Protein AF-A0A2V3I1Z8-F1 (afdb_monomer)

Radius of gyration: 30.41 Å; Cα contacts (8 Å, |Δi|>4): 66; chains: 1; bounding box: 74×37×68 Å

pLDDT: mean 70.85, std 9.77, range [42.72, 89.44]

Solvent-accessible surface area (backbone atoms only — not comparable to full-atom values): 8253 Å² total; per-residue (Å²): 109,71,68,56,55,53,54,54,58,74,69,58,87,66,93,57,60,75,76,56,42,54,50,53,50,53,51,58,61,44,45,70,26,49,52,40,29,54,53,11,50,52,31,31,62,72,17,48,55,87,76,88,65,58,40,65,69,43,30,52,51,9,51,51,30,35,49,50,20,49,49,49,49,47,38,68,76,64,73,53,57,75,69,54,54,53,54,56,56,60,45,50,62,55,54,51,49,52,51,50,50,50,52,50,51,51,52,51,50,59,68,67,47,72,75,74,76,74,73,74,75,72,49,80,63,54,46,53,51,51,51,52,52,50,52,54,54,64,60,67,77,73,71,81,134

Sequence (145 aa):
MALLGLAVMLVHTQELPEPEAGLVQAMVDSMFWVVPGVFGATLVMLGAPLYWKSRPPALLAGWLLIAVAWYEVYAVAAGISPSDFLLSLAVLPGATLALLVFALCVRTAERMVPPEPVTEPLTERERRYVESVLSRHLRGDGGEP

Nearest PDB structures (foldseek):
  5wbx-assembly1_B  TM=6.725E-01  e=7.528E-01  Homo sapiens
  4j9y-assembly1_B  TM=6.952E-01  e=2.024E+00  Rattus norvegicus
  6czq-assembly1_B  TM=6.572E-01  e=1.903E+00  Rattus norvegicus
  4j9z-assembly1_B-2  TM=6.711E-01  e=2.291E+00  Rattus norvegicus

Secondary structure (DSSP, 8-state):
-HHHHHHHHHH--S---HHHHHHHHHHHHHHHHHHHHHHHHHHHHHHS-TTS---HHHHHHHHHHHHHHHHHHHHHHH---HHHHHHHHTHHHHHHHHHHHHHHHHHHHHHHSPP--------HHHHHHHHHHHHHHHTTSS---

Structure (mmCIF, N/CA/C/O backbone):
data_AF-A0A2V3I1Z8-F1
#
_entry.id   AF-A0A2V3I1Z8-F1
#
loop_
_atom_site.group_PDB
_atom_site.id
_atom_site.type_symbol
_atom_site.label_atom_id
_atom_site.label_alt_id
_atom_site.label_comp_id
_atom_site.label_asym_id
_atom_site.label_entity_id
_atom_site.label_seq_id
_atom_site.pdbx_PDB_ins_code
_atom_site.Cartn_x
_atom_site.Cartn_y
_atom_site.Cartn_z
_atom_site.occupancy
_atom_site.B_iso_or_equiv
_atom_site.auth_seq_id
_atom_site.auth_comp_id
_atom_site.auth_asym_id
_atom_site.auth_atom_id
_atom_site.pdbx_PDB_model_num
ATOM 1 N N . MET A 1 1 ? -7.397 -10.776 -26.083 1.00 42.72 1 MET A N 1
ATOM 2 C CA . MET A 1 1 ? -7.040 -9.951 -27.258 1.00 42.72 1 MET A CA 1
ATOM 3 C C . MET A 1 1 ? -5.905 -8.977 -26.952 1.00 42.72 1 MET A C 1
ATOM 5 O O . MET A 1 1 ? -4.889 -9.079 -27.620 1.00 42.72 1 MET A O 1
ATOM 9 N N . ALA A 1 2 ? -5.984 -8.145 -25.902 1.00 53.94 2 ALA A N 1
ATOM 10 C CA . ALA A 1 2 ? -4.886 -7.235 -25.520 1.00 53.94 2 ALA A CA 1
ATOM 11 C C . ALA A 1 2 ? -3.539 -7.939 -25.223 1.00 53.94 2 ALA A C 1
ATOM 13 O O . ALA A 1 2 ? -2.500 -7.509 -25.705 1.00 53.94 2 ALA A O 1
ATOM 14 N N . LEU A 1 3 ? -3.563 -9.076 -24.514 1.00 56.25 3 LEU A N 1
ATOM 15 C CA . LEU A 1 3 ? -2.353 -9.855 -24.189 1.00 56.25 3 LEU A CA 1
ATOM 16 C C . LEU A 1 3 ? -1.661 -10.477 -25.411 1.00 56.25 3 LEU A C 1
ATOM 18 O O . LEU A 1 3 ? -0.447 -10.641 -25.415 1.00 56.25 3 LEU A O 1
ATOM 22 N N . LEU A 1 4 ? -2.429 -10.817 -26.449 1.00 61.59 4 LEU A N 1
ATOM 23 C CA . LEU A 1 4 ? -1.886 -11.426 -27.663 1.00 61.59 4 LEU A CA 1
ATOM 24 C C . LEU A 1 4 ? -1.257 -10.356 -28.567 1.00 61.59 4 LEU A C 1
ATOM 26 O O . LEU A 1 4 ? -0.195 -10.592 -29.127 1.00 61.59 4 LEU A O 1
ATOM 30 N N . GLY A 1 5 ? -1.841 -9.152 -28.613 1.00 68.31 5 GLY A N 1
ATOM 31 C CA . GLY A 1 5 ? -1.197 -7.983 -29.223 1.00 68.31 5 GLY A CA 1
ATOM 32 C C . GLY A 1 5 ? 0.113 -7.599 -28.523 1.00 68.31 5 GLY A C 1
ATOM 33 O O . GLY A 1 5 ? 1.103 -7.316 -29.190 1.00 68.31 5 GLY A O 1
ATOM 34 N N . LEU A 1 6 ? 0.149 -7.693 -27.190 1.00 58.88 6 LEU A N 1
ATOM 35 C CA . LEU A 1 6 ? 1.348 -7.438 -26.383 1.00 58.88 6 LEU A CA 1
ATOM 36 C C . LEU A 1 6 ? 2.457 -8.474 -26.637 1.00 58.88 6 LEU A C 1
ATOM 38 O O . LEU A 1 6 ? 3.620 -8.111 -26.785 1.00 58.88 6 LEU A O 1
ATOM 42 N N . ALA A 1 7 ? 2.096 -9.754 -26.761 1.00 67.06 7 ALA A N 1
ATOM 43 C CA . ALA A 1 7 ? 3.045 -10.816 -27.092 1.00 67.06 7 ALA A CA 1
ATOM 44 C C . ALA A 1 7 ? 3.634 -10.672 -28.510 1.00 67.06 7 ALA A C 1
ATOM 46 O O . ALA A 1 7 ? 4.809 -10.958 -28.715 1.00 67.06 7 ALA A O 1
ATOM 47 N N . VAL A 1 8 ? 2.840 -10.208 -29.482 1.00 63.09 8 VAL A N 1
ATOM 48 C CA . VAL A 1 8 ? 3.296 -10.013 -30.870 1.00 63.09 8 VAL A CA 1
ATOM 49 C C . VAL A 1 8 ? 4.261 -8.828 -30.996 1.00 63.09 8 VAL A C 1
ATOM 51 O O . VAL A 1 8 ? 5.227 -8.930 -31.748 1.00 63.09 8 VAL A O 1
ATOM 54 N N . MET A 1 9 ? 4.063 -7.745 -30.233 1.00 62.75 9 MET A N 1
ATOM 55 C CA . MET A 1 9 ? 4.992 -6.603 -30.231 1.00 62.75 9 MET A CA 1
ATOM 56 C C . MET A 1 9 ? 6.349 -6.921 -29.587 1.00 62.75 9 MET A C 1
ATOM 58 O O . MET A 1 9 ? 7.372 -6.480 -30.094 1.00 62.75 9 MET A O 1
ATOM 62 N N . LEU A 1 10 ? 6.382 -7.738 -28.529 1.00 62.59 10 LEU A N 1
ATOM 63 C CA . LEU A 1 10 ? 7.623 -8.135 -27.841 1.00 62.59 10 LEU A CA 1
ATOM 64 C C . LEU A 1 10 ? 8.533 -9.064 -28.664 1.00 62.59 10 LEU A C 1
ATOM 66 O O . LEU A 1 10 ? 9.726 -9.154 -28.394 1.00 62.59 10 LEU A O 1
ATOM 70 N N . VAL A 1 11 ? 7.973 -9.776 -29.646 1.00 64.12 11 VAL A N 1
ATOM 71 C CA . VAL A 1 11 ? 8.704 -10.734 -30.497 1.00 64.12 11 VAL A CA 1
ATOM 72 C C . VAL A 1 11 ? 9.220 -10.075 -31.788 1.00 64.12 11 VAL A C 1
ATOM 74 O O . VAL A 1 11 ? 10.065 -10.646 -32.483 1.00 64.12 11 VAL A O 1
ATOM 77 N N . HIS A 1 12 ? 8.751 -8.869 -32.125 1.00 56.81 12 HIS A N 1
ATOM 78 C CA . HIS A 1 12 ? 9.121 -8.200 -33.371 1.00 56.81 12 HIS A CA 1
ATOM 79 C C . HIS A 1 12 ? 10.515 -7.553 -33.278 1.00 56.81 12 HIS A C 1
ATOM 81 O O . HIS A 1 12 ? 10.756 -6.666 -32.470 1.00 56.81 12 HIS A O 1
ATOM 87 N N . THR A 1 13 ? 11.441 -8.023 -34.119 1.00 54.50 13 THR A N 1
ATOM 88 C CA . THR A 1 13 ? 12.890 -7.714 -34.125 1.00 54.50 13 THR A CA 1
ATOM 89 C C . THR A 1 13 ? 13.313 -6.784 -35.275 1.00 54.50 13 THR A C 1
ATOM 91 O O . THR A 1 13 ? 14.483 -6.736 -35.644 1.00 54.50 13 THR A O 1
ATOM 94 N N . GLN A 1 14 ? 12.369 -6.060 -35.877 1.00 53.47 14 GLN A N 1
ATOM 95 C CA . GLN A 1 14 ? 12.645 -5.044 -36.901 1.00 53.47 14 GLN A CA 1
ATOM 96 C C . GLN A 1 14 ? 12.727 -3.668 -36.231 1.00 53.47 14 GLN A C 1
ATOM 98 O O . GLN A 1 14 ? 11.920 -3.395 -35.349 1.00 53.47 14 GLN A O 1
ATOM 103 N N . GLU A 1 15 ? 13.680 -2.819 -36.631 1.00 57.72 15 GLU A N 1
ATOM 104 C CA . GLU A 1 15 ? 13.806 -1.443 -36.127 1.00 57.72 15 GLU A CA 1
ATOM 105 C C . GLU A 1 15 ? 12.486 -0.685 -36.345 1.00 57.72 15 GLU A C 1
ATOM 107 O O . GLU A 1 15 ? 12.110 -0.372 -37.477 1.00 57.72 15 GLU A O 1
ATOM 112 N N . LEU A 1 16 ? 11.742 -0.466 -35.255 1.00 56.00 16 LEU A N 1
ATOM 113 C CA . LEU A 1 16 ? 10.445 0.201 -35.297 1.00 56.00 16 LEU A CA 1
ATOM 114 C C . LEU A 1 16 ? 10.632 1.711 -35.536 1.00 56.00 16 LEU A C 1
ATOM 116 O O . LEU A 1 16 ? 11.561 2.302 -34.981 1.00 56.00 16 LEU A O 1
ATOM 120 N N . PRO A 1 17 ? 9.738 2.363 -36.302 1.00 67.00 17 PRO A N 1
ATOM 121 C CA . PRO A 1 17 ? 9.731 3.814 -36.456 1.00 67.00 17 PRO A CA 1
ATOM 122 C C . PRO A 1 17 ? 9.700 4.528 -35.094 1.00 67.00 17 PRO A C 1
ATOM 124 O O . PRO A 1 17 ? 9.000 4.099 -34.178 1.00 67.00 17 PRO A O 1
ATOM 127 N N . GLU A 1 18 ? 10.409 5.656 -34.992 1.00 61.97 18 GLU A N 1
ATOM 128 C CA . GLU A 1 18 ? 10.622 6.483 -33.784 1.00 61.97 18 GLU A CA 1
ATOM 129 C C . GLU A 1 18 ? 9.442 6.581 -32.778 1.00 61.97 18 GLU A C 1
ATOM 131 O O . GLU A 1 18 ? 9.688 6.431 -31.579 1.00 61.97 18 GLU A O 1
ATOM 136 N N . PRO A 1 19 ? 8.162 6.781 -33.174 1.00 66.81 19 PRO A N 1
ATOM 137 C CA . PRO A 1 19 ? 7.068 6.839 -32.196 1.00 66.81 19 PRO A CA 1
ATOM 138 C C . PRO A 1 19 ? 6.678 5.472 -31.606 1.00 66.81 19 PRO A C 1
ATOM 140 O O . PRO A 1 19 ? 6.225 5.399 -30.464 1.00 66.81 19 PRO A O 1
ATOM 143 N N . GLU A 1 20 ? 6.842 4.384 -32.357 1.00 65.31 20 GLU A N 1
ATOM 144 C CA . GLU A 1 20 ? 6.483 3.028 -31.926 1.00 65.31 20 GLU A CA 1
ATOM 145 C C . GLU A 1 20 ? 7.567 2.425 -31.025 1.00 65.31 20 GLU A C 1
ATOM 147 O O . GLU A 1 20 ? 7.248 1.724 -30.065 1.00 65.31 20 GLU A O 1
ATOM 152 N N . ALA A 1 21 ? 8.836 2.772 -31.263 1.00 70.56 21 ALA A N 1
ATOM 153 C CA . ALA A 1 21 ? 9.951 2.392 -30.397 1.00 70.56 21 ALA A CA 1
ATOM 154 C C . ALA A 1 21 ? 9.779 2.935 -28.965 1.00 70.56 21 ALA A C 1
ATOM 156 O O . ALA A 1 21 ? 9.955 2.194 -27.997 1.00 70.56 21 ALA A O 1
ATOM 157 N N . GLY A 1 22 ? 9.340 4.192 -28.822 1.00 73.00 22 GLY A N 1
ATOM 158 C CA . GLY A 1 22 ? 9.044 4.790 -27.515 1.00 73.00 22 GLY A CA 1
ATOM 159 C C . GLY A 1 22 ? 7.893 4.096 -26.778 1.00 73.00 22 GLY A C 1
ATOM 160 O O . GLY A 1 22 ? 7.962 3.907 -25.564 1.00 73.00 22 GLY A O 1
ATOM 161 N N . LEU A 1 23 ? 6.860 3.653 -27.503 1.00 75.38 23 LEU A N 1
ATOM 162 C CA . LEU A 1 23 ? 5.760 2.874 -26.928 1.00 75.38 23 LEU A CA 1
ATOM 163 C C . LEU A 1 23 ? 6.235 1.496 -26.453 1.00 75.38 23 LEU A C 1
ATOM 165 O O . LEU A 1 23 ? 5.917 1.099 -2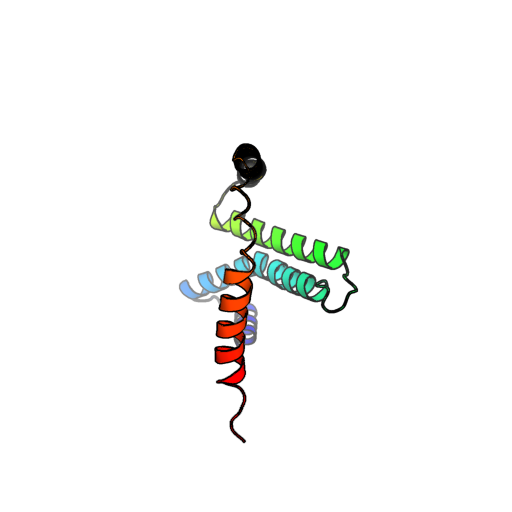5.334 1.00 75.38 23 LEU A O 1
ATOM 169 N N . VAL A 1 24 ? 7.007 0.780 -27.274 1.00 77.88 24 VAL A N 1
ATOM 170 C CA . VAL A 1 24 ? 7.559 -0.533 -26.906 1.00 77.88 24 VAL A CA 1
ATOM 171 C C . VAL A 1 24 ? 8.458 -0.406 -25.678 1.00 77.88 24 VAL A C 1
ATOM 173 O O . VAL A 1 24 ? 8.346 -1.207 -24.753 1.00 77.88 24 VAL A O 1
ATOM 176 N N . GLN A 1 25 ? 9.285 0.635 -25.613 1.00 76.31 25 GLN A N 1
ATOM 177 C CA . GLN A 1 25 ? 10.163 0.871 -24.474 1.00 76.31 25 GLN A CA 1
ATOM 178 C C . GLN A 1 25 ? 9.384 1.233 -23.202 1.00 76.31 25 GLN A C 1
ATOM 180 O O . GLN A 1 25 ? 9.629 0.639 -22.157 1.00 76.31 25 GLN A O 1
ATOM 185 N N . ALA A 1 26 ? 8.363 2.089 -23.298 1.00 74.50 26 ALA A N 1
ATOM 186 C CA . ALA A 1 26 ? 7.465 2.375 -22.178 1.00 74.50 26 ALA A CA 1
ATOM 187 C C . ALA A 1 26 ? 6.703 1.125 -21.700 1.00 74.50 26 ALA A C 1
ATOM 189 O O . ALA A 1 26 ? 6.466 0.956 -20.504 1.00 74.50 26 ALA A O 1
ATOM 190 N N . MET A 1 27 ? 6.333 0.221 -22.613 1.00 76.50 27 MET A N 1
ATOM 191 C CA . MET A 1 27 ? 5.707 -1.055 -22.259 1.00 76.50 27 MET A CA 1
ATOM 192 C C . MET A 1 27 ? 6.681 -1.977 -21.520 1.00 76.50 27 MET A C 1
ATOM 194 O O . MET A 1 27 ? 6.296 -2.561 -20.504 1.00 76.50 27 MET A O 1
ATOM 198 N N . VAL A 1 28 ? 7.930 -2.079 -21.981 1.00 78.94 28 VAL A N 1
ATOM 199 C CA . VAL A 1 28 ? 8.981 -2.869 -21.319 1.00 78.94 28 VAL A CA 1
ATOM 200 C C . VAL A 1 28 ? 9.295 -2.302 -19.934 1.00 78.94 28 VAL A C 1
ATOM 202 O O . VAL A 1 28 ? 9.299 -3.060 -18.964 1.00 78.94 28 VAL A O 1
ATOM 205 N N . ASP A 1 29 ? 9.440 -0.984 -19.806 1.00 76.00 29 ASP A N 1
ATOM 206 C CA . ASP A 1 29 ? 9.642 -0.321 -18.512 1.00 76.00 29 ASP A CA 1
ATOM 207 C C . ASP A 1 29 ? 8.438 -0.534 -17.583 1.00 76.00 29 ASP A C 1
ATOM 209 O O . ASP A 1 29 ? 8.589 -0.758 -16.380 1.00 76.00 29 ASP A O 1
ATOM 213 N N . SER A 1 30 ? 7.219 -0.558 -18.136 1.00 74.44 30 SER A N 1
ATOM 214 C CA . SER A 1 30 ? 6.017 -0.804 -17.340 1.00 74.44 30 SER A CA 1
ATOM 215 C C . SER A 1 30 ? 5.893 -2.243 -16.829 1.00 74.44 30 SER A C 1
ATOM 217 O O . SER A 1 30 ? 5.321 -2.471 -15.762 1.00 74.44 30 SER A O 1
ATOM 219 N N . MET A 1 31 ? 6.462 -3.230 -17.535 1.00 75.12 31 MET A N 1
ATOM 220 C CA . MET A 1 31 ? 6.430 -4.630 -17.091 1.00 75.12 31 MET A CA 1
ATOM 221 C C . MET A 1 31 ? 7.096 -4.812 -15.729 1.00 75.12 31 MET A C 1
ATOM 223 O O . MET A 1 31 ? 6.663 -5.673 -14.960 1.00 75.12 31 MET A O 1
ATOM 227 N N . PHE A 1 32 ? 8.093 -3.987 -15.408 1.00 75.81 32 PHE A N 1
ATOM 228 C CA . PHE A 1 32 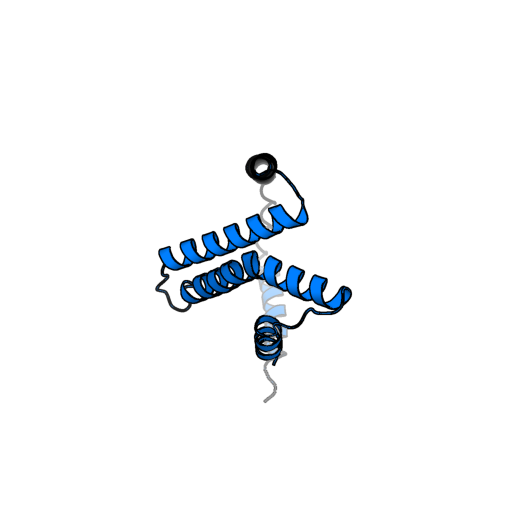? 8.843 -4.085 -14.162 1.00 75.81 32 PHE A CA 1
ATOM 229 C C . PHE A 1 32 ? 7.970 -3.871 -12.916 1.00 75.81 32 PHE A C 1
ATOM 231 O O . PHE A 1 32 ? 8.158 -4.563 -11.920 1.00 75.81 32 PHE A O 1
ATOM 238 N N . TRP A 1 33 ? 6.944 -3.015 -12.992 1.00 71.38 33 TRP A N 1
ATOM 239 C CA . TRP A 1 33 ? 5.997 -2.797 -11.890 1.00 71.38 33 TRP A CA 1
ATOM 240 C C . TRP A 1 33 ? 4.663 -3.539 -12.072 1.00 71.38 33 TRP A C 1
ATOM 242 O O . TRP A 1 33 ? 4.056 -3.980 -11.092 1.00 71.38 33 TRP A O 1
ATOM 252 N N . VAL A 1 34 ? 4.208 -3.749 -13.314 1.00 77.31 34 VAL A N 1
ATOM 253 C CA . VAL A 1 34 ? 2.941 -4.447 -13.601 1.00 77.31 34 VAL A CA 1
ATOM 254 C C . VAL A 1 34 ? 3.012 -5.922 -13.202 1.00 77.31 34 VAL A C 1
ATOM 256 O O . VAL A 1 34 ? 2.071 -6.439 -12.599 1.00 77.31 34 VAL A O 1
ATOM 259 N N . VAL A 1 35 ? 4.120 -6.609 -13.499 1.00 78.00 35 VAL A N 1
ATOM 260 C CA . VAL A 1 35 ? 4.296 -8.040 -13.188 1.00 78.00 35 VAL A CA 1
ATOM 261 C C . VAL A 1 35 ? 4.206 -8.322 -11.680 1.00 78.00 35 VAL A C 1
ATOM 263 O O . VAL A 1 35 ? 3.356 -9.133 -11.291 1.00 78.00 35 VAL A O 1
ATOM 266 N N . PRO A 1 36 ? 5.000 -7.671 -10.804 1.00 77.38 36 PRO A N 1
ATOM 267 C CA . PRO A 1 36 ? 4.883 -7.882 -9.363 1.00 77.38 36 PRO A CA 1
ATOM 268 C C . PRO A 1 36 ? 3.535 -7.410 -8.805 1.00 77.38 36 PRO A C 1
ATOM 270 O O . PRO A 1 36 ? 3.001 -8.064 -7.910 1.00 77.38 36 PRO A O 1
ATOM 273 N N . GLY A 1 37 ? 2.936 -6.347 -9.355 1.00 76.44 37 GLY A N 1
ATOM 274 C CA . GLY A 1 37 ? 1.623 -5.853 -8.930 1.00 76.44 37 GLY A CA 1
ATOM 275 C C . GLY A 1 37 ? 0.490 -6.847 -9.199 1.00 76.44 37 GLY A C 1
ATOM 276 O O . GLY A 1 37 ? -0.292 -7.156 -8.298 1.00 76.44 37 GLY A O 1
ATOM 277 N N . VAL A 1 38 ? 0.428 -7.407 -10.413 1.00 80.12 38 VAL A N 1
ATOM 278 C CA . VAL A 1 38 ? -0.564 -8.433 -10.778 1.00 80.12 38 VAL A CA 1
ATOM 279 C C . VAL A 1 38 ? -0.344 -9.699 -9.959 1.00 80.12 38 VAL A C 1
ATOM 281 O O . VAL A 1 38 ? -1.300 -10.221 -9.387 1.00 80.12 38 VAL A O 1
ATOM 284 N N . PHE A 1 39 ? 0.905 -10.160 -9.844 1.00 80.50 39 PHE A N 1
ATOM 285 C CA . PHE A 1 39 ? 1.233 -11.355 -9.069 1.00 80.50 39 PHE A CA 1
ATOM 286 C C . PHE A 1 39 ? 0.863 -11.186 -7.589 1.00 80.50 39 PHE A C 1
ATOM 288 O O . PHE A 1 39 ? 0.202 -12.056 -7.013 1.00 80.50 39 PHE A O 1
ATOM 295 N N . GLY A 1 40 ? 1.199 -10.034 -7.001 1.00 77.12 40 GLY A N 1
ATOM 296 C CA . GLY A 1 40 ? 0.823 -9.652 -5.644 1.00 77.12 40 GLY A CA 1
ATOM 297 C C . GLY A 1 40 ? -0.690 -9.619 -5.440 1.00 77.12 40 GLY A C 1
ATOM 298 O O . GLY A 1 40 ? -1.183 -10.216 -4.484 1.00 77.12 40 GLY A O 1
ATOM 299 N N . ALA A 1 41 ? -1.445 -9.029 -6.371 1.00 76.62 41 ALA A N 1
ATOM 300 C CA . ALA A 1 41 ? -2.908 -8.999 -6.323 1.00 76.62 41 ALA A CA 1
ATOM 301 C C . ALA A 1 41 ? -3.527 -10.405 -6.375 1.00 76.62 41 ALA A C 1
ATOM 303 O O . ALA A 1 41 ? -4.400 -10.720 -5.561 1.00 76.62 41 ALA A O 1
ATOM 304 N N . THR A 1 42 ? -3.043 -11.291 -7.255 1.00 77.88 42 THR A N 1
ATOM 305 C CA . THR A 1 42 ? -3.473 -12.700 -7.261 1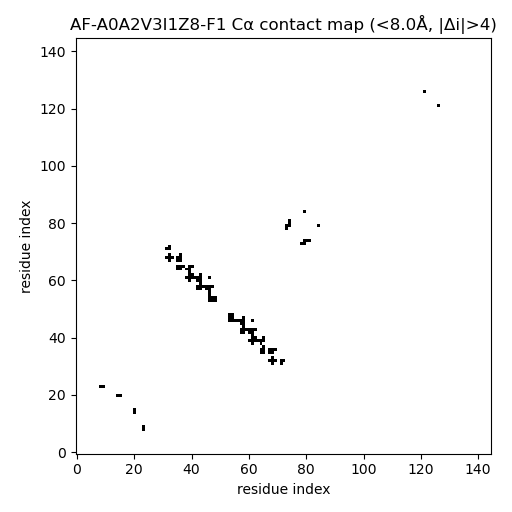.00 77.88 42 THR A CA 1
ATOM 306 C C . THR A 1 42 ? -3.147 -13.404 -5.952 1.00 77.88 42 THR A C 1
ATOM 308 O O . THR A 1 42 ? -3.983 -14.150 -5.453 1.00 77.88 42 THR A O 1
ATOM 311 N N . LEU A 1 43 ? -1.977 -13.152 -5.359 1.00 74.75 43 LEU A N 1
ATOM 312 C CA . LEU A 1 43 ? -1.576 -13.730 -4.073 1.00 74.75 43 LEU A CA 1
ATOM 313 C C . LEU A 1 43 ? -2.466 -13.248 -2.922 1.00 74.75 43 LEU A C 1
ATOM 315 O O . LEU A 1 43 ? -2.863 -14.056 -2.082 1.00 74.75 43 LEU A O 1
ATOM 319 N N . VAL A 1 44 ? -2.835 -11.963 -2.913 1.00 77.62 44 VAL A N 1
ATOM 320 C CA . VAL A 1 44 ? -3.799 -11.407 -1.954 1.00 77.62 44 VAL A CA 1
ATOM 321 C C . VAL A 1 44 ? -5.169 -12.054 -2.137 1.00 77.62 44 VAL A C 1
ATOM 323 O O . VAL A 1 44 ? -5.749 -12.490 -1.148 1.00 77.62 44 VAL A O 1
ATOM 326 N N . MET A 1 45 ? -5.671 -12.193 -3.369 1.00 74.56 45 MET A N 1
ATOM 327 C CA . MET A 1 45 ? -6.953 -12.867 -3.622 1.00 74.56 45 MET A CA 1
ATOM 328 C C . MET A 1 45 ? -6.923 -14.353 -3.243 1.00 74.56 45 MET A C 1
ATOM 330 O O . MET A 1 45 ? -7.900 -14.861 -2.702 1.00 74.56 45 MET A O 1
ATOM 334 N N . LEU A 1 46 ? -5.806 -15.049 -3.476 1.00 69.75 46 LEU A N 1
ATOM 335 C CA . LEU A 1 46 ? -5.637 -16.460 -3.115 1.00 69.75 46 LEU A CA 1
ATOM 336 C C . LEU A 1 46 ? -5.482 -16.660 -1.598 1.00 69.75 46 LEU A C 1
ATOM 338 O O . LEU A 1 46 ? -5.847 -17.705 -1.059 1.00 69.75 46 LEU A O 1
ATOM 342 N N . GLY A 1 47 ? -4.896 -15.675 -0.914 1.00 62.19 47 GLY A N 1
ATOM 343 C CA . GLY A 1 47 ? -4.729 -15.644 0.537 1.00 62.19 47 GLY A CA 1
ATOM 344 C C . GLY A 1 47 ? -5.952 -15.113 1.288 1.00 62.19 47 GLY A C 1
ATOM 345 O O . GLY A 1 47 ? -6.052 -15.339 2.497 1.00 62.19 47 GLY A O 1
ATOM 346 N N . ALA A 1 48 ? -6.869 -14.428 0.596 1.00 65.69 48 ALA A N 1
ATOM 347 C CA . ALA A 1 48 ? -8.06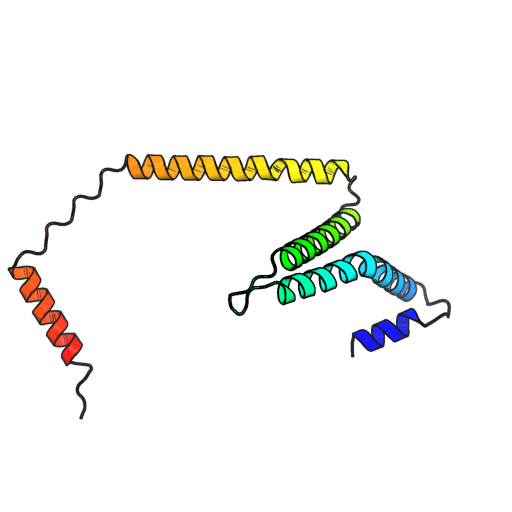2 -13.833 1.180 1.00 65.69 48 ALA A CA 1
ATOM 348 C C . ALA A 1 48 ? -8.982 -14.926 1.758 1.00 65.69 48 ALA A C 1
ATOM 350 O O . ALA A 1 48 ? -9.274 -15.923 1.089 1.00 65.69 48 ALA A O 1
ATOM 351 N N . PRO A 1 49 ? -9.449 -14.777 3.009 1.00 61.56 49 PRO A N 1
ATOM 352 C CA . PRO A 1 49 ? -10.214 -15.808 3.691 1.00 61.56 49 PRO A CA 1
ATOM 353 C C . PRO A 1 49 ? -11.657 -15.822 3.187 1.00 61.56 49 PRO A C 1
ATOM 355 O O . PRO A 1 49 ? -12.544 -15.284 3.838 1.00 61.56 49 PRO A O 1
ATOM 358 N N . LEU A 1 50 ? -11.918 -16.458 2.043 1.00 57.59 50 LEU A N 1
ATOM 359 C CA . LEU A 1 50 ? -13.296 -16.601 1.557 1.00 57.59 50 LEU A CA 1
ATOM 360 C C . LEU A 1 50 ? -14.130 -17.540 2.453 1.00 57.59 50 LEU A C 1
ATOM 362 O O . LEU A 1 50 ? -15.338 -17.373 2.549 1.00 57.59 50 LEU A O 1
ATOM 366 N N . TYR A 1 51 ? -13.487 -18.486 3.155 1.00 51.00 51 TYR A N 1
ATOM 367 C CA . TYR A 1 51 ? -14.153 -19.456 4.037 1.00 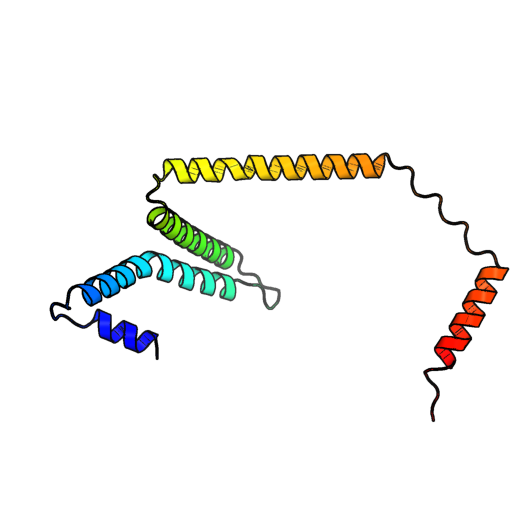51.00 51 TYR A CA 1
ATOM 368 C C . TYR A 1 51 ? -13.267 -19.875 5.224 1.00 51.00 51 TYR A C 1
ATOM 370 O O . TYR A 1 51 ? -12.790 -21.005 5.305 1.00 51.00 51 TYR A O 1
ATOM 378 N N . TRP A 1 52 ? -13.022 -18.950 6.158 1.00 51.12 52 TRP A N 1
ATOM 379 C CA . TRP A 1 52 ? -12.507 -19.224 7.517 1.00 51.12 52 TRP A CA 1
ATOM 380 C C . TRP A 1 52 ? -11.084 -19.808 7.663 1.00 51.12 52 TRP A C 1
ATOM 382 O O . TRP A 1 52 ? -10.569 -19.903 8.776 1.00 51.12 52 TRP A O 1
ATOM 392 N N . LYS A 1 53 ? -10.392 -20.142 6.567 1.00 58.09 53 LYS A N 1
ATOM 393 C CA . LYS A 1 53 ? -8.984 -20.568 6.577 1.00 58.09 53 LYS A CA 1
ATOM 394 C C . LYS A 1 53 ? -8.121 -19.562 5.826 1.00 58.09 53 LYS A C 1
ATOM 396 O O . LYS A 1 53 ? -7.741 -19.780 4.680 1.00 58.09 53 LYS A O 1
ATOM 401 N N . SER A 1 54 ? -7.836 -18.439 6.484 1.00 59.56 54 SER A N 1
ATOM 402 C CA . SER A 1 54 ? -6.842 -17.484 5.989 1.00 59.56 54 SER A CA 1
ATOM 403 C C . SER A 1 54 ? -5.482 -18.172 5.897 1.00 59.56 54 SER A C 1
ATOM 405 O O . SER A 1 54 ? -5.088 -18.896 6.816 1.00 59.56 54 SER A O 1
ATOM 407 N N . ARG A 1 55 ? -4.752 -17.946 4.802 1.00 64.56 55 A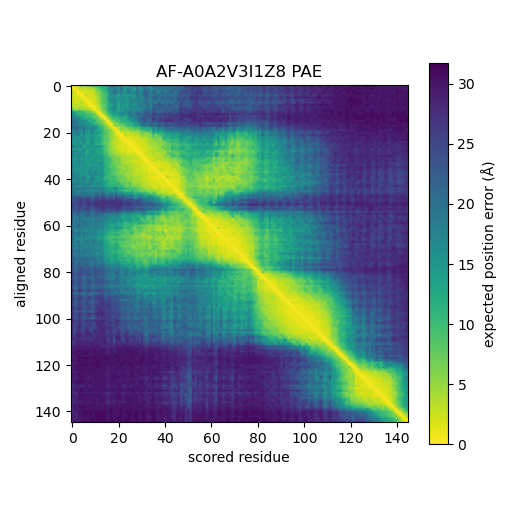RG A N 1
ATOM 408 C CA . ARG A 1 55 ? -3.320 -18.250 4.719 1.00 64.56 55 ARG A CA 1
ATOM 409 C C . ARG A 1 55 ? -2.557 -16.941 4.950 1.00 64.56 55 ARG A C 1
ATOM 411 O O . ARG A 1 55 ? -2.133 -16.323 3.972 1.00 64.56 55 ARG A O 1
ATOM 418 N N . PRO A 1 56 ? -2.348 -16.519 6.216 1.00 69.38 56 PRO A N 1
ATOM 419 C CA . PRO A 1 56 ? -1.686 -15.255 6.533 1.00 69.38 56 PRO A CA 1
ATOM 420 C C . PRO A 1 56 ? -0.330 -15.040 5.835 1.00 69.38 56 PRO A C 1
ATOM 422 O O . PRO A 1 56 ? -0.089 -13.907 5.421 1.00 69.38 56 PRO A O 1
ATOM 425 N N . PRO A 1 57 ? 0.536 -16.057 5.604 1.00 72.69 57 PRO A N 1
ATOM 426 C CA . PRO A 1 57 ? 1.791 -15.814 4.888 1.00 72.69 57 PRO A CA 1
ATOM 427 C C . PRO A 1 57 ? 1.588 -15.458 3.409 1.00 72.69 57 PRO A C 1
ATOM 429 O O . PRO A 1 57 ? 2.327 -14.636 2.881 1.00 72.69 57 PRO A O 1
ATOM 432 N N . ALA A 1 58 ? 0.577 -16.027 2.743 1.00 68.12 58 ALA A N 1
ATOM 433 C CA . ALA A 1 58 ? 0.267 -15.706 1.349 1.00 68.12 58 ALA A CA 1
ATOM 434 C C . ALA A 1 58 ? -0.291 -14.280 1.221 1.00 68.12 58 ALA A C 1
ATOM 436 O O . ALA A 1 58 ? 0.071 -13.543 0.309 1.00 68.12 58 ALA A O 1
ATOM 437 N N . LEU A 1 59 ? -1.111 -13.863 2.188 1.00 72.75 59 LEU A N 1
ATOM 438 C CA . LEU A 1 59 ? -1.640 -12.505 2.242 1.00 72.75 59 LEU A CA 1
ATOM 439 C C . LEU A 1 59 ? -0.518 -11.472 2.444 1.00 72.75 59 LEU A C 1
ATOM 441 O O . LEU A 1 59 ? -0.453 -10.488 1.713 1.00 72.75 59 LEU A O 1
ATOM 445 N N . LEU A 1 60 ? 0.391 -11.719 3.396 1.00 78.31 60 LEU A N 1
ATOM 446 C CA . LEU A 1 60 ? 1.548 -10.853 3.653 1.00 78.31 60 LEU A CA 1
ATOM 447 C C . LEU A 1 60 ? 2.481 -10.770 2.441 1.00 78.31 60 LEU A C 1
ATOM 449 O O . LEU A 1 60 ? 2.898 -9.676 2.071 1.00 78.31 60 LEU A O 1
ATOM 453 N N . ALA A 1 61 ? 2.770 -11.902 1.794 1.00 79.50 61 ALA A N 1
ATOM 454 C CA . ALA A 1 61 ? 3.588 -11.930 0.585 1.00 79.50 61 ALA A CA 1
ATOM 455 C C . ALA A 1 61 ? 2.940 -11.142 -0.566 1.00 79.50 61 ALA A C 1
ATOM 457 O O . ALA A 1 61 ? 3.625 -10.379 -1.243 1.00 79.50 61 ALA A O 1
ATOM 458 N N . GLY A 1 62 ? 1.622 -11.272 -0.754 1.00 77.69 62 GLY A N 1
ATOM 459 C CA . GLY A 1 62 ? 0.880 -10.512 -1.759 1.00 77.69 62 GLY A CA 1
ATOM 460 C C . GLY A 1 62 ? 0.928 -9.003 -1.519 1.00 77.69 62 GLY A C 1
ATOM 461 O O . GLY A 1 62 ? 1.217 -8.243 -2.439 1.00 77.69 62 GLY A O 1
ATOM 462 N N . TRP A 1 63 ? 0.732 -8.567 -0.273 1.00 79.62 63 TRP A N 1
ATOM 463 C CA . TRP A 1 63 ? 0.845 -7.154 0.096 1.00 79.62 63 TRP A CA 1
ATOM 464 C C . TRP A 1 63 ? 2.266 -6.603 -0.060 1.00 79.62 63 TRP A C 1
ATOM 466 O O . TRP A 1 63 ? 2.420 -5.480 -0.534 1.00 79.62 63 TRP A O 1
ATOM 476 N N . LEU A 1 64 ? 3.300 -7.382 0.274 1.00 82.19 64 LEU A N 1
ATOM 477 C CA . LEU A 1 64 ? 4.695 -6.990 0.045 1.00 82.19 64 LEU A CA 1
ATOM 478 C C . LEU A 1 64 ? 4.995 -6.801 -1.447 1.00 82.19 64 LEU A C 1
ATOM 480 O O . LEU A 1 64 ? 5.600 -5.803 -1.820 1.00 82.19 64 LEU A O 1
ATOM 484 N N . LEU A 1 65 ? 4.527 -7.710 -2.305 1.00 78.38 65 LEU A N 1
ATOM 485 C CA . LEU A 1 65 ? 4.670 -7.597 -3.761 1.00 78.38 65 LEU A CA 1
ATOM 486 C C . LEU A 1 65 ? 3.968 -6.355 -4.327 1.00 78.38 65 LEU A C 1
ATOM 488 O O . LEU A 1 65 ? 4.537 -5.660 -5.165 1.00 78.38 65 LEU A O 1
ATOM 492 N N . ILE A 1 66 ? 2.766 -6.043 -3.834 1.00 79.06 66 ILE A N 1
ATOM 493 C CA . ILE A 1 66 ? 2.043 -4.819 -4.209 1.00 79.06 66 ILE A CA 1
ATOM 494 C C . ILE A 1 66 ? 2.811 -3.574 -3.746 1.00 79.06 66 ILE A C 1
ATOM 496 O O . ILE A 1 66 ? 2.917 -2.612 -4.502 1.00 79.06 66 ILE A O 1
ATOM 500 N N . ALA A 1 67 ? 3.377 -3.590 -2.535 1.00 79.69 67 ALA A N 1
ATOM 501 C CA . ALA A 1 67 ? 4.169 -2.479 -2.013 1.00 79.69 67 ALA A CA 1
ATOM 502 C C . ALA A 1 67 ? 5.449 -2.243 -2.832 1.00 79.69 67 ALA A C 1
ATOM 504 O O . ALA A 1 67 ? 5.779 -1.095 -3.120 1.00 79.69 67 ALA A O 1
ATOM 505 N N . VAL A 1 68 ? 6.132 -3.312 -3.255 1.00 79.19 68 VAL A N 1
ATOM 506 C CA . VAL A 1 68 ? 7.293 -3.226 -4.156 1.00 79.19 68 VAL A CA 1
ATOM 507 C C . VAL A 1 68 ? 6.879 -2.639 -5.505 1.00 79.19 68 VAL A C 1
ATOM 509 O O . VAL A 1 68 ? 7.495 -1.682 -5.953 1.00 79.19 68 VAL A O 1
ATOM 512 N N . ALA A 1 69 ? 5.788 -3.116 -6.111 1.00 79.25 69 ALA A N 1
ATOM 513 C CA . ALA A 1 69 ? 5.279 -2.558 -7.367 1.00 79.25 69 ALA A CA 1
ATOM 514 C C . ALA A 1 69 ? 4.937 -1.060 -7.256 1.00 79.25 69 ALA A C 1
ATOM 516 O O . ALA A 1 69 ? 5.198 -0.284 -8.169 1.00 79.25 69 ALA A O 1
ATOM 517 N N . TRP A 1 70 ? 4.379 -0.634 -6.124 1.00 77.56 70 TRP A N 1
ATOM 518 C CA . TRP A 1 70 ? 4.105 0.777 -5.858 1.00 77.56 70 TRP A CA 1
ATOM 519 C C . TRP A 1 70 ? 5.370 1.610 -5.658 1.00 77.56 70 TRP A C 1
ATOM 521 O O . TRP A 1 70 ? 5.425 2.749 -6.119 1.00 77.56 70 TRP A O 1
ATOM 531 N N . TYR A 1 71 ? 6.382 1.055 -4.992 1.00 74.19 71 TYR A N 1
ATOM 532 C CA . TYR A 1 71 ? 7.678 1.707 -4.830 1.00 74.19 71 TYR A CA 1
ATOM 533 C C . TYR A 1 71 ? 8.351 1.957 -6.185 1.00 74.19 71 TYR A C 1
ATOM 535 O O . TYR A 1 71 ? 8.807 3.068 -6.439 1.00 74.19 71 TYR A O 1
ATOM 543 N N . GLU A 1 72 ? 8.328 0.963 -7.072 1.00 71.31 72 GLU A N 1
ATOM 544 C CA . GLU A 1 72 ? 8.825 1.053 -8.452 1.00 71.31 72 GLU A CA 1
ATOM 545 C C . GLU A 1 72 ? 8.125 2.175 -9.236 1.00 71.31 72 GLU A C 1
ATOM 547 O O . GLU A 1 72 ? 8.774 3.044 -9.818 1.00 71.31 72 GLU A O 1
ATOM 552 N N . VAL A 1 73 ? 6.787 2.226 -9.185 1.00 72.19 73 VAL A N 1
ATOM 553 C CA . VAL A 1 73 ? 5.996 3.287 -9.834 1.00 72.19 73 VAL A CA 1
ATOM 554 C C . VAL A 1 73 ? 6.348 4.662 -9.276 1.00 72.19 73 VAL A C 1
ATOM 556 O O . VAL A 1 73 ? 6.483 5.615 -10.040 1.00 72.19 73 VAL A O 1
ATOM 559 N N . TYR A 1 74 ? 6.512 4.779 -7.958 1.00 68.38 74 TYR A N 1
ATOM 560 C CA . TYR A 1 74 ? 6.880 6.042 -7.326 1.00 68.38 74 TYR A CA 1
ATOM 561 C C . TYR A 1 74 ? 8.294 6.489 -7.722 1.00 68.38 74 TYR A C 1
ATOM 563 O O . TYR A 1 74 ? 8.500 7.664 -8.027 1.00 68.38 74 TYR A O 1
ATOM 571 N N . ALA A 1 75 ? 9.253 5.561 -7.769 1.00 68.88 75 ALA A N 1
ATOM 572 C CA . ALA A 1 75 ? 10.628 5.833 -8.175 1.00 68.88 75 ALA A CA 1
ATOM 573 C C . ALA A 1 75 ? 10.699 6.350 -9.622 1.00 68.88 75 ALA A C 1
ATOM 575 O O . ALA A 1 75 ? 11.369 7.349 -9.885 1.00 68.88 75 ALA A O 1
ATOM 576 N N . VAL A 1 76 ? 9.947 5.732 -10.539 1.00 68.19 76 VAL A N 1
ATOM 577 C CA . VAL A 1 76 ? 9.885 6.139 -11.953 1.00 68.19 76 VAL A CA 1
ATOM 578 C C . VAL A 1 76 ? 9.119 7.452 -12.136 1.00 68.19 76 VAL A C 1
ATOM 580 O O . VAL A 1 76 ? 9.587 8.338 -12.846 1.00 68.19 76 VAL A O 1
ATOM 583 N N . ALA A 1 77 ? 7.957 7.611 -11.495 1.00 65.50 77 ALA A N 1
ATOM 584 C CA . ALA A 1 77 ? 7.092 8.778 -11.693 1.00 65.50 77 ALA A CA 1
ATOM 585 C C . ALA A 1 77 ? 7.663 10.061 -11.084 1.00 65.50 77 ALA A C 1
ATOM 587 O O . ALA A 1 77 ? 7.424 11.152 -11.600 1.00 65.50 77 ALA A O 1
ATOM 588 N N . ALA A 1 78 ? 8.387 9.940 -9.974 1.00 62.88 78 ALA A N 1
ATOM 589 C CA . ALA A 1 78 ? 8.889 11.094 -9.256 1.00 62.88 78 ALA A CA 1
ATOM 590 C C . ALA A 1 78 ? 10.362 11.403 -9.590 1.00 62.88 78 ALA A C 1
ATOM 592 O O . ALA A 1 78 ? 10.806 12.529 -9.378 1.00 62.88 78 ALA A O 1
ATOM 593 N N . GLY A 1 79 ? 11.130 10.439 -10.122 1.00 62.72 79 GLY A N 1
ATOM 594 C CA . GLY A 1 79 ? 12.582 10.591 -10.307 1.00 62.72 79 GLY A CA 1
ATOM 595 C C . GLY A 1 79 ? 13.315 10.831 -8.979 1.00 62.72 79 GLY A C 1
ATOM 596 O O . GLY A 1 79 ? 14.384 11.435 -8.943 1.00 62.72 79 GLY A O 1
ATOM 597 N N . ILE A 1 80 ? 12.685 10.417 -7.879 1.00 58.28 80 ILE A N 1
ATOM 598 C CA . ILE A 1 80 ? 13.045 10.761 -6.509 1.00 58.28 80 ILE A CA 1
ATOM 599 C C . ILE A 1 80 ? 13.981 9.687 -5.932 1.00 58.28 80 ILE A C 1
ATOM 601 O O . ILE A 1 80 ? 13.768 8.488 -6.115 1.00 58.28 80 ILE A O 1
ATOM 605 N N . SER A 1 81 ? 15.007 10.120 -5.194 1.00 65.75 81 SER A N 1
ATOM 606 C CA . SER A 1 81 ? 15.964 9.242 -4.512 1.00 65.75 81 SER A CA 1
ATOM 607 C C . SER A 1 81 ? 15.269 8.327 -3.481 1.00 65.75 81 SER A C 1
ATOM 609 O O . SER A 1 81 ? 14.336 8.765 -2.801 1.00 65.75 81 SER A O 1
ATOM 611 N N . PRO A 1 82 ? 15.746 7.084 -3.255 1.00 64.75 82 PRO A N 1
ATOM 612 C CA . PRO A 1 82 ? 15.230 6.193 -2.207 1.00 64.75 82 PRO A CA 1
ATOM 613 C C . PRO A 1 82 ? 15.149 6.845 -0.816 1.00 64.75 82 PRO A C 1
ATOM 615 O O . PRO A 1 82 ? 14.270 6.510 -0.020 1.00 64.75 82 PRO A O 1
ATOM 618 N N . SER A 1 83 ? 16.049 7.794 -0.530 1.00 67.31 83 SER A N 1
ATOM 619 C CA . SER A 1 83 ? 16.071 8.575 0.714 1.00 67.31 83 SER A CA 1
ATOM 620 C C . SER A 1 83 ? 14.800 9.390 0.930 1.00 67.31 83 SER A C 1
ATOM 622 O O . SER A 1 83 ? 14.297 9.481 2.046 1.00 67.31 83 SER A O 1
ATOM 624 N N . ASP A 1 84 ? 14.261 9.958 -0.136 1.00 68.25 84 ASP A N 1
ATOM 625 C CA . ASP A 1 84 ? 13.152 10.903 -0.085 1.00 68.25 84 ASP A CA 1
ATOM 626 C C . ASP A 1 84 ? 11.812 10.158 -0.009 1.00 68.25 84 ASP A C 1
ATOM 628 O O . ASP A 1 84 ? 10.852 10.645 0.593 1.00 68.25 84 ASP A O 1
ATOM 632 N N . PHE A 1 85 ? 11.753 8.930 -0.541 1.00 67.81 85 PHE A N 1
ATOM 633 C CA . PHE A 1 85 ? 10.646 8.007 -0.284 1.00 67.81 85 PHE A CA 1
ATOM 634 C C . PHE A 1 85 ? 10.569 7.637 1.202 1.00 67.81 85 PHE A C 1
ATOM 636 O O . PHE A 1 85 ? 9.498 7.716 1.802 1.00 67.81 85 PHE A O 1
ATOM 643 N N . LEU A 1 86 ? 11.704 7.299 1.827 1.00 70.12 86 LEU A N 1
ATOM 644 C CA . LEU A 1 86 ? 11.761 7.032 3.270 1.00 70.12 86 LEU A CA 1
ATOM 645 C C . LEU A 1 86 ? 11.365 8.267 4.088 1.00 70.12 86 LEU A C 1
ATOM 647 O O . LEU A 1 86 ? 10.660 8.148 5.090 1.00 70.12 86 LEU A O 1
ATOM 651 N N . LEU A 1 87 ? 11.768 9.453 3.632 1.00 72.81 87 LEU A N 1
ATOM 652 C CA . LEU A 1 87 ? 11.408 10.722 4.258 1.00 72.81 87 LEU A CA 1
ATOM 653 C C . LEU A 1 87 ? 9.904 11.016 4.133 1.00 72.81 87 LEU A C 1
ATOM 655 O O . LEU A 1 87 ? 9.281 11.472 5.088 1.00 72.81 87 LEU A O 1
ATOM 659 N N . SER A 1 88 ? 9.297 10.670 2.997 1.00 69.19 88 SER A N 1
ATOM 660 C CA . SER A 1 88 ? 7.845 10.757 2.786 1.00 69.19 88 SER A CA 1
ATOM 661 C C . SER A 1 88 ? 7.088 9.757 3.665 1.00 69.19 88 SER A C 1
ATOM 663 O O . SER A 1 88 ? 6.066 10.092 4.264 1.00 69.19 88 SER A O 1
ATOM 665 N N . LEU A 1 89 ? 7.621 8.542 3.823 1.00 74.81 89 LEU A N 1
ATOM 666 C CA . LEU A 1 89 ? 7.058 7.521 4.706 1.00 74.81 89 LEU A CA 1
ATOM 667 C C . LEU A 1 89 ? 7.116 7.944 6.182 1.00 74.81 89 LEU A C 1
ATOM 669 O O . LEU A 1 89 ? 6.216 7.612 6.952 1.00 74.81 89 LEU A O 1
ATOM 673 N N . ALA A 1 90 ? 8.121 8.734 6.571 1.00 75.25 90 ALA A N 1
ATOM 674 C CA . ALA A 1 90 ? 8.248 9.286 7.918 1.00 75.25 90 ALA A CA 1
ATOM 675 C C . ALA A 1 90 ? 7.136 10.293 8.281 1.00 75.25 90 ALA A C 1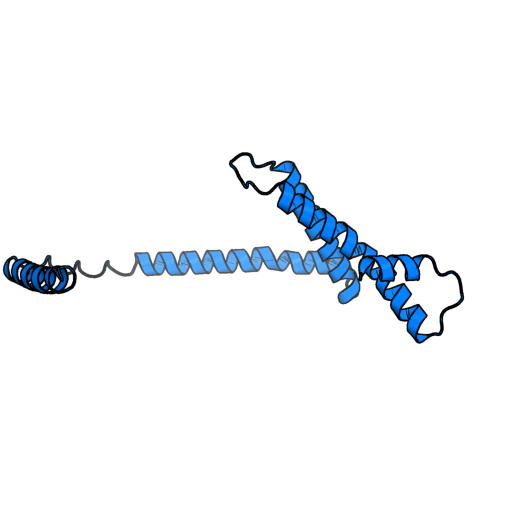
ATOM 677 O O . ALA A 1 90 ? 6.917 10.558 9.463 1.00 75.25 90 ALA A O 1
ATOM 678 N N . VAL A 1 91 ? 6.375 10.805 7.307 1.0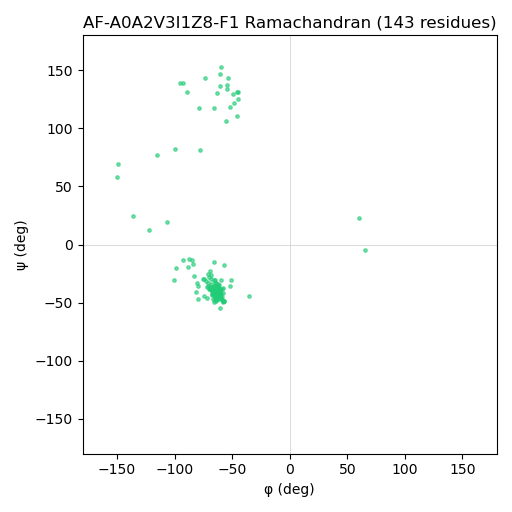0 77.88 91 VAL A N 1
ATOM 679 C CA . VAL A 1 91 ? 5.205 11.668 7.557 1.00 77.88 91 VAL A CA 1
ATOM 680 C C . VAL A 1 91 ? 3.998 10.860 8.053 1.00 77.88 91 VAL A C 1
ATOM 682 O O . VAL A 1 91 ? 3.202 11.364 8.849 1.00 77.88 91 VAL A O 1
ATOM 685 N N . LEU A 1 92 ? 3.873 9.589 7.653 1.00 81.81 92 LEU A N 1
ATOM 686 C CA . LEU A 1 92 ? 2.763 8.714 8.050 1.00 81.81 92 LEU A CA 1
ATOM 687 C C . LEU A 1 92 ? 2.609 8.551 9.570 1.00 81.81 92 LEU A C 1
ATOM 689 O O . LEU A 1 92 ? 1.491 8.740 10.053 1.00 81.81 92 LEU A O 1
ATOM 693 N N . PRO A 1 93 ? 3.662 8.254 10.363 1.00 82.88 93 PRO A N 1
ATOM 694 C CA . PRO A 1 93 ? 3.516 8.176 11.812 1.00 82.88 93 PRO A CA 1
ATOM 695 C C . PRO A 1 93 ? 3.042 9.507 12.406 1.00 82.88 93 PRO A C 1
ATOM 697 O O . PRO A 1 93 ? 2.157 9.501 13.259 1.00 82.88 93 PRO A O 1
ATOM 700 N N . GLY A 1 94 ? 3.525 10.646 11.898 1.00 82.56 94 GLY A N 1
ATOM 701 C CA . GLY A 1 94 ? 3.041 11.970 12.302 1.00 82.56 94 GLY A CA 1
ATOM 702 C C . GLY A 1 94 ? 1.545 12.166 12.030 1.00 82.56 94 GLY A C 1
ATOM 703 O O . GLY A 1 94 ? 0.805 12.580 12.921 1.00 82.56 94 GLY A O 1
ATOM 704 N N . ALA A 1 95 ? 1.078 11.790 10.838 1.00 81.75 95 ALA A N 1
ATOM 705 C CA . ALA A 1 95 ? -0.338 11.854 10.475 1.00 81.75 95 ALA A CA 1
ATOM 706 C C . ALA A 1 95 ? -1.205 10.922 11.340 1.00 81.75 95 ALA A C 1
ATOM 708 O O . ALA A 1 95 ? -2.257 11.329 11.834 1.00 81.75 95 ALA A O 1
ATOM 709 N N . THR A 1 96 ? -0.753 9.688 11.588 1.00 86.75 96 THR A N 1
ATOM 710 C CA . THR A 1 96 ? -1.475 8.748 12.464 1.00 86.75 96 THR A CA 1
ATOM 711 C C . THR A 1 96 ? -1.544 9.243 13.905 1.00 86.75 96 THR A C 1
ATOM 713 O O . THR A 1 96 ? -2.588 9.129 14.544 1.00 86.75 96 THR A O 1
ATOM 716 N N . LEU A 1 97 ? -0.468 9.851 14.408 1.00 86.56 97 LEU A N 1
ATOM 717 C CA . LEU A 1 97 ? -0.421 10.412 15.751 1.00 86.56 97 LEU A CA 1
ATOM 718 C C . LEU A 1 97 ? -1.355 11.619 15.877 1.00 86.56 97 LEU A C 1
ATOM 720 O O . LEU A 1 97 ? -2.081 11.715 16.861 1.00 86.56 97 LEU A O 1
ATOM 724 N N . ALA A 1 98 ? -1.418 12.485 14.864 1.00 85.81 98 ALA A N 1
ATOM 725 C CA . ALA A 1 98 ? -2.373 13.590 14.821 1.00 85.81 98 ALA A CA 1
ATOM 726 C C . ALA A 1 98 ? -3.830 13.096 14.842 1.00 85.81 98 ALA A C 1
ATOM 728 O O . ALA A 1 98 ? -4.644 13.620 15.602 1.00 85.81 98 ALA A O 1
ATOM 729 N N . LEU A 1 99 ? -4.153 12.047 14.075 1.00 85.75 99 LEU A N 1
ATOM 730 C CA . LEU A 1 99 ? -5.482 11.426 14.090 1.00 85.75 99 LEU A CA 1
ATOM 731 C C . LEU A 1 99 ? -5.813 10.789 15.445 1.00 85.75 99 LEU A C 1
ATOM 733 O O . LEU A 1 99 ? -6.938 10.922 15.922 1.00 85.75 99 LEU A O 1
ATOM 737 N N . LEU A 1 100 ? -4.845 10.133 16.091 1.00 89.44 100 LEU A N 1
ATOM 738 C CA . LEU A 1 100 ? -5.022 9.574 17.433 1.00 89.44 100 LEU A CA 1
ATOM 739 C C . LEU A 1 100 ? -5.271 10.666 18.473 1.00 89.44 100 LEU A C 1
ATOM 741 O O . LEU A 1 100 ? -6.184 10.535 19.284 1.00 89.44 100 LEU A O 1
ATOM 745 N N . VAL A 1 101 ? -4.497 11.751 18.436 1.00 89.31 101 VAL A N 1
ATOM 746 C CA . VAL A 1 101 ? -4.687 12.910 19.320 1.00 89.31 101 VAL A CA 1
ATOM 747 C C . VAL A 1 101 ? -6.065 13.521 19.090 1.00 89.31 101 VAL A C 1
ATOM 749 O O . VAL A 1 101 ? -6.789 13.757 20.052 1.00 89.31 101 VAL A O 1
ATOM 752 N N . PHE A 1 102 ? -6.471 13.701 17.833 1.00 87.31 102 PHE A N 1
ATOM 753 C CA . PHE A 1 102 ? -7.799 14.197 17.488 1.00 87.31 102 PHE A CA 1
ATOM 754 C C . PHE A 1 102 ? -8.910 13.288 18.035 1.00 87.31 102 PHE A C 1
ATOM 756 O O . PHE A 1 102 ? -9.824 13.768 18.702 1.00 87.31 102 PHE A O 1
ATOM 763 N N . ALA A 1 103 ? -8.803 11.973 17.837 1.00 85.25 103 ALA A N 1
ATOM 764 C CA . ALA A 1 103 ? -9.763 11.005 18.362 1.00 85.25 103 ALA A CA 1
ATOM 765 C C . ALA A 1 103 ? -9.820 11.009 19.899 1.00 85.25 103 ALA A C 1
ATOM 767 O O . ALA A 1 103 ? -10.899 10.902 20.481 1.00 85.25 103 ALA A O 1
ATOM 768 N N . LEU A 1 104 ? -8.675 11.162 20.571 1.00 85.44 104 LEU A N 1
ATOM 769 C CA . LEU A 1 104 ? -8.617 11.307 22.024 1.00 85.44 104 LEU A CA 1
ATOM 770 C C . LEU A 1 104 ? -9.287 12.601 22.480 1.00 85.44 104 LEU A C 1
ATOM 772 O O . LEU A 1 104 ? -10.083 12.544 23.412 1.00 85.44 104 LEU A O 1
ATOM 776 N N . CYS A 1 105 ? -9.032 13.726 21.806 1.00 84.81 105 CYS A N 1
ATOM 777 C CA . CYS A 1 105 ? -9.683 15.005 22.082 1.00 84.81 105 CYS A CA 1
ATOM 778 C C . CYS A 1 105 ? -11.205 14.899 21.948 1.00 84.81 105 CYS A C 1
ATOM 780 O O . CYS A 1 105 ? -11.916 15.279 22.879 1.00 84.81 105 CYS A O 1
ATOM 782 N N . VAL A 1 106 ? -11.701 14.322 20.850 1.00 84.31 106 VAL A N 1
ATOM 783 C CA . VAL A 1 106 ? -13.137 14.076 20.637 1.00 84.31 106 VAL A CA 1
ATOM 784 C C . VAL A 1 106 ? -13.698 13.213 21.761 1.00 84.31 106 VAL A C 1
ATOM 786 O O . VAL A 1 106 ? -14.656 13.604 22.416 1.00 84.31 106 VAL A O 1
ATOM 789 N N . ARG A 1 107 ? -13.044 12.095 22.083 1.00 79.31 107 ARG A N 1
ATOM 790 C CA . ARG A 1 107 ? -13.493 11.196 23.151 1.00 79.31 107 ARG A CA 1
ATOM 791 C C . ARG A 1 107 ? -13.477 11.849 24.535 1.00 79.31 107 ARG A C 1
ATOM 793 O O . ARG A 1 107 ? -14.326 11.545 25.370 1.00 79.31 107 ARG A O 1
ATOM 800 N N . THR A 1 108 ? -12.503 12.712 24.820 1.00 76.62 108 THR A N 1
ATOM 801 C CA . THR A 1 108 ? -12.481 13.490 26.067 1.00 76.62 108 THR A CA 1
ATOM 802 C C . THR A 1 108 ? -13.573 14.548 26.092 1.00 76.62 108 THR A C 1
ATOM 804 O O . THR A 1 108 ? -14.189 14.723 27.138 1.00 76.62 108 THR A O 1
ATOM 807 N N . ALA A 1 109 ? -13.856 15.197 24.961 1.00 77.75 109 ALA A N 1
ATOM 808 C CA . ALA A 1 109 ? -14.945 16.156 24.842 1.00 77.75 109 ALA A CA 1
ATOM 809 C C . ALA A 1 109 ? -16.296 15.463 25.054 1.00 77.75 109 ALA A C 1
ATOM 811 O O . ALA A 1 109 ? -17.056 15.891 25.912 1.00 77.75 109 ALA A O 1
ATOM 812 N N . GLU A 1 110 ? -16.543 14.332 24.392 1.00 72.19 110 GLU A N 1
ATOM 813 C CA . GLU A 1 110 ? -17.742 13.507 24.590 1.00 72.19 110 GLU A CA 1
ATOM 814 C C . GLU A 1 110 ? -17.898 13.031 26.038 1.00 72.19 110 GLU A C 1
ATOM 816 O O . GLU A 1 110 ? -19.006 12.995 26.558 1.00 72.19 110 GLU A O 1
ATOM 821 N N . ARG A 1 111 ? -16.796 12.700 26.724 1.00 66.94 111 ARG A N 1
ATOM 822 C CA . ARG A 1 111 ? -16.826 12.336 28.150 1.00 66.94 111 ARG A CA 1
ATOM 823 C C . ARG A 1 111 ? -17.112 13.510 29.085 1.00 66.94 111 ARG A C 1
ATOM 825 O O . ARG A 1 111 ? -17.551 13.270 30.206 1.00 66.94 111 ARG A O 1
ATOM 832 N N . MET A 1 112 ? -16.798 14.739 28.676 1.00 68.06 112 MET A N 1
ATOM 833 C CA . MET A 1 112 ? -17.084 15.950 29.451 1.00 68.06 112 MET A CA 1
ATOM 834 C C . MET A 1 112 ? -18.464 16.530 29.152 1.00 68.06 112 MET A C 1
ATOM 836 O O . MET A 1 112 ? -18.977 17.288 29.974 1.00 68.06 112 MET A O 1
ATOM 840 N N . VAL A 1 113 ? -19.073 16.173 28.017 1.00 58.22 113 VAL A N 1
ATOM 841 C CA . VAL A 1 113 ? -20.486 16.449 27.765 1.00 58.22 113 VAL A CA 1
ATOM 842 C C . VAL A 1 113 ? -21.293 15.614 28.768 1.00 58.22 113 VAL A C 1
ATOM 844 O O . VAL A 1 113 ? -21.180 14.385 28.770 1.00 58.22 113 VAL A O 1
ATOM 847 N N . PRO A 1 114 ? -22.070 16.251 29.665 1.00 62.06 114 PRO A N 1
ATOM 848 C CA . PRO A 1 114 ? -22.981 15.529 30.538 1.00 62.06 114 PRO A CA 1
ATOM 849 C C . PRO A 1 114 ? -23.886 14.658 29.664 1.00 62.06 114 PRO A C 1
ATOM 851 O O . PRO A 1 114 ? -24.331 15.152 28.625 1.00 62.06 114 PRO A O 1
ATOM 854 N N . PRO A 1 115 ? -24.158 13.395 30.038 1.00 60.59 115 PRO A N 1
ATOM 855 C CA . PRO A 1 115 ? -25.115 12.583 29.298 1.00 60.59 115 PRO A CA 1
ATOM 856 C C . PRO A 1 115 ? -26.389 13.407 29.114 1.00 60.59 115 PRO A C 1
ATOM 858 O O . PRO A 1 115 ? -26.862 14.005 30.088 1.00 60.59 115 PRO A O 1
ATOM 861 N N . GLU A 1 116 ? -26.891 13.488 27.875 1.00 59.97 116 GLU A N 1
ATOM 862 C CA . GLU A 1 116 ? -28.179 14.129 27.611 1.00 59.97 116 GLU A CA 1
ATOM 863 C C . GLU A 1 116 ? -29.169 13.616 28.659 1.00 59.97 116 GLU A C 1
ATOM 865 O O . GLU A 1 116 ? -29.177 12.406 28.931 1.00 59.97 116 GLU A O 1
ATOM 870 N N . PRO A 1 117 ? -29.924 14.515 29.321 1.00 60.88 117 PRO A N 1
ATOM 871 C CA . PRO A 1 117 ? -30.858 14.105 30.351 1.00 60.88 117 PRO A CA 1
ATOM 872 C C . PRO A 1 117 ? -31.722 13.015 29.741 1.00 60.88 117 PRO A C 1
ATOM 874 O O . PRO A 1 117 ? -32.362 13.249 28.716 1.00 60.88 117 PRO A O 1
ATOM 877 N N . VAL A 1 118 ? -31.649 11.814 30.327 1.00 55.25 118 VAL A N 1
ATOM 878 C CA . VAL A 1 118 ? -32.434 10.655 29.905 1.00 55.25 118 VAL A CA 1
ATOM 879 C C . VAL A 1 118 ? -33.850 11.169 29.724 1.00 55.25 118 VAL A C 1
ATOM 881 O O . VAL A 1 118 ? -34.462 11.597 30.704 1.00 55.25 118 VAL A O 1
ATOM 884 N N . THR A 1 119 ? -34.319 11.221 28.474 1.00 59.62 119 THR A N 1
ATOM 885 C CA . THR A 1 119 ? -35.688 11.633 28.172 1.00 59.62 119 THR A CA 1
ATOM 886 C C . THR A 1 119 ? -36.587 10.851 29.104 1.00 59.62 119 THR A C 1
ATOM 888 O O . THR A 1 119 ? -36.481 9.619 29.149 1.00 59.62 119 THR A O 1
ATOM 891 N N . GLU A 1 120 ? -37.375 11.580 29.900 1.00 62.78 120 GLU A N 1
ATOM 892 C CA . GLU A 1 120 ? -38.260 11.000 30.902 1.00 62.78 120 GLU A CA 1
ATOM 893 C C . GLU A 1 120 ? -38.990 9.807 30.275 1.00 62.78 120 GLU A C 1
ATOM 895 O O . GLU A 1 120 ? -39.467 9.911 29.138 1.00 62.78 120 GLU A O 1
ATOM 900 N N . PRO A 1 121 ? -39.012 8.643 30.950 1.00 67.38 121 PRO A N 1
ATOM 901 C CA . PRO A 1 121 ? -39.676 7.476 30.399 1.00 67.38 121 PRO A CA 1
ATOM 902 C C . PRO A 1 121 ? -41.115 7.857 30.051 1.00 67.38 121 PRO A C 1
ATOM 904 O O . PRO A 1 121 ? -41.781 8.500 30.866 1.00 67.38 121 PRO A O 1
ATOM 907 N N . LEU A 1 122 ? -41.570 7.470 28.849 1.00 61.25 122 LEU A N 1
ATOM 908 C CA . LEU A 1 122 ? -42.920 7.783 28.375 1.00 61.25 122 LEU A CA 1
ATOM 909 C C . LEU A 1 122 ? -43.920 7.515 29.493 1.00 61.25 122 LEU A C 1
ATOM 911 O O . LEU A 1 122 ? -43.994 6.404 30.034 1.00 61.25 122 LEU A O 1
ATOM 915 N N . THR A 1 123 ? -44.708 8.530 29.820 1.00 74.38 123 THR A N 1
ATOM 916 C CA . THR A 1 123 ? -45.755 8.377 30.817 1.00 74.38 123 THR A CA 1
ATOM 917 C C . THR A 1 123 ? -46.734 7.292 30.361 1.00 74.38 123 THR A C 1
ATOM 919 O O . THR A 1 123 ? -46.939 7.056 29.169 1.00 74.38 123 THR A O 1
ATOM 922 N N . GLU A 1 124 ? -47.407 6.625 31.300 1.00 74.56 124 GLU A N 1
ATOM 923 C CA . GLU A 1 124 ? -48.350 5.530 30.996 1.00 74.56 124 GLU A CA 1
ATOM 924 C C . GLU A 1 124 ? -49.495 5.949 30.041 1.00 74.56 124 GLU A C 1
ATOM 926 O O . GLU A 1 124 ? -50.185 5.114 29.450 1.00 74.56 124 GLU A O 1
ATOM 931 N N . ARG A 1 125 ? -49.724 7.260 29.890 1.00 74.88 125 ARG A N 1
ATOM 932 C CA . ARG A 1 125 ? -50.655 7.829 28.909 1.00 74.88 125 ARG A CA 1
ATOM 933 C C . ARG A 1 125 ? -50.043 7.899 27.513 1.00 74.88 125 ARG A C 1
ATOM 935 O O . ARG A 1 125 ? -50.688 7.473 26.559 1.00 74.88 125 ARG A O 1
ATOM 942 N N . GLU A 1 126 ? -48.811 8.383 27.397 1.00 75.31 126 GLU A N 1
ATOM 943 C CA . GLU A 1 126 ? -48.084 8.448 26.125 1.00 75.31 126 GLU A CA 1
ATOM 944 C C . GLU A 1 126 ? -47.795 7.053 25.585 1.00 75.31 126 GLU A C 1
ATOM 946 O O . GLU A 1 126 ? -47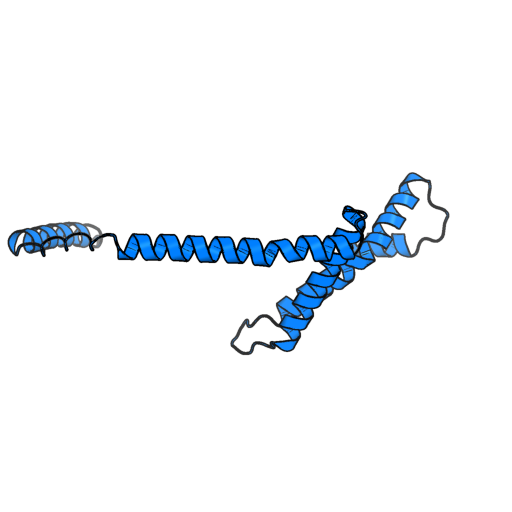.985 6.818 24.395 1.00 75.31 126 GLU A O 1
ATOM 951 N N . ARG A 1 127 ? -47.440 6.096 26.455 1.00 79.19 127 ARG A N 1
ATOM 952 C CA . ARG A 1 127 ? -47.226 4.701 26.049 1.00 79.19 127 ARG A CA 1
ATOM 953 C C . ARG A 1 127 ? -48.475 4.112 25.395 1.00 79.19 127 ARG A C 1
ATOM 955 O O . ARG A 1 127 ? -48.388 3.581 24.294 1.00 79.19 127 ARG A O 1
ATOM 962 N N . ARG A 1 128 ? -49.644 4.274 26.028 1.00 81.00 128 ARG A N 1
ATOM 963 C CA . ARG A 1 128 ? -50.929 3.806 25.477 1.00 81.00 128 ARG A CA 1
ATOM 964 C C . ARG A 1 128 ? -51.317 4.523 24.189 1.00 81.00 128 ARG A C 1
ATOM 966 O O . ARG A 1 128 ? -51.881 3.902 23.292 1.00 81.00 128 ARG A O 1
ATOM 973 N N . TYR A 1 129 ? -51.007 5.813 24.077 1.00 80.75 129 TYR A N 1
ATOM 974 C CA . TYR A 1 129 ? -51.248 6.566 22.851 1.00 80.75 129 TYR A CA 1
ATOM 975 C C . TYR A 1 129 ? -50.372 6.054 21.699 1.00 80.75 129 TYR A C 1
ATOM 977 O O . TYR A 1 129 ? -50.898 5.713 20.641 1.00 80.75 129 TYR A O 1
ATOM 985 N N . VAL A 1 130 ? -49.066 5.902 21.922 1.00 81.25 130 VAL A N 1
ATOM 986 C CA . VAL A 1 130 ? -48.113 5.377 20.933 1.00 81.25 130 VAL A CA 1
ATOM 987 C C . VAL A 1 130 ? -48.466 3.946 20.527 1.00 81.25 130 VAL A C 1
ATOM 989 O O . VAL A 1 130 ? -48.498 3.645 19.338 1.00 81.25 130 VAL A O 1
ATOM 992 N N . GLU A 1 131 ? -48.839 3.090 21.479 1.00 82.81 131 GLU A N 1
ATOM 993 C CA . GLU A 1 131 ? -49.301 1.721 21.218 1.00 82.81 131 GLU A CA 1
ATOM 994 C C . GLU A 1 131 ? -50.595 1.695 20.382 1.00 82.81 131 GLU A C 1
ATOM 996 O O . GLU A 1 131 ? -50.727 0.895 19.451 1.00 82.81 131 GLU A O 1
ATOM 1001 N N . SER A 1 132 ? -51.528 2.623 20.627 1.00 80.50 132 SER A N 1
ATOM 1002 C CA . SER A 1 132 ? -52.749 2.761 19.818 1.00 80.50 132 SER A CA 1
ATOM 1003 C C . SER A 1 132 ? -52.469 3.242 18.387 1.00 80.50 132 SER A C 1
ATOM 1005 O O . SER A 1 132 ? -53.100 2.781 17.438 1.00 80.50 132 SER A O 1
ATOM 1007 N N . VAL A 1 133 ? -51.490 4.132 18.206 1.00 81.69 133 VAL A N 1
ATOM 1008 C CA . VAL A 1 133 ? -51.103 4.649 16.887 1.00 81.69 133 VAL A CA 1
ATOM 1009 C C . VAL A 1 133 ? -50.330 3.591 16.100 1.00 81.69 133 VAL A C 1
ATOM 1011 O O . VAL A 1 133 ? -50.646 3.366 14.932 1.00 81.69 133 VAL A O 1
ATOM 1014 N N . LEU A 1 134 ? -49.376 2.900 16.732 1.00 81.69 134 LEU A N 1
ATOM 1015 C CA . LEU A 1 134 ? -48.617 1.799 16.128 1.00 81.69 134 LEU A CA 1
ATOM 1016 C C . LEU A 1 134 ? -49.527 0.644 15.730 1.00 81.69 134 LEU A C 1
ATOM 1018 O O . LEU A 1 134 ? -49.441 0.172 14.602 1.00 81.69 134 LEU A O 1
ATOM 1022 N N . SER A 1 135 ? -50.437 0.219 16.608 1.00 78.25 135 SER A N 1
ATOM 1023 C CA . SER A 1 135 ? -51.378 -0.862 16.291 1.00 78.25 135 SER A CA 1
ATOM 1024 C C . SER A 1 135 ? -52.327 -0.494 15.150 1.00 78.25 135 SER A C 1
ATOM 1026 O O . SER A 1 135 ? -52.661 -1.356 14.341 1.00 78.25 135 SER A O 1
ATOM 1028 N N . ARG A 1 136 ? -52.715 0.780 15.025 1.00 75.44 136 ARG A N 1
ATOM 1029 C CA . ARG A 1 136 ? -53.557 1.257 13.922 1.00 75.44 136 ARG A CA 1
ATOM 1030 C C . ARG A 1 136 ? -52.820 1.305 12.582 1.00 75.44 136 ARG A C 1
ATOM 1032 O O . ARG A 1 136 ? -53.429 0.985 11.569 1.00 75.44 136 ARG A O 1
ATOM 1039 N N . HIS A 1 137 ? -51.537 1.667 12.573 1.00 75.44 137 HIS A N 1
ATOM 1040 C CA . HIS A 1 137 ? -50.738 1.719 11.342 1.00 75.44 137 HIS A CA 1
ATOM 1041 C C . HIS A 1 137 ? -50.214 0.337 10.927 1.00 75.44 137 HIS A C 1
ATOM 1043 O O . HIS A 1 137 ? -50.320 -0.022 9.762 1.00 75.44 137 HIS A O 1
ATOM 1049 N N . LEU A 1 138 ? -49.750 -0.491 11.869 1.00 68.00 138 LEU A N 1
ATOM 1050 C CA . LEU A 1 138 ? -49.276 -1.854 11.585 1.00 68.00 138 LEU A CA 1
ATOM 1051 C C . LEU A 1 138 ? -50.404 -2.800 11.157 1.00 68.00 138 LEU A C 1
ATOM 1053 O O . LEU A 1 138 ? -50.174 -3.727 10.389 1.00 68.00 138 LEU A O 1
ATOM 1057 N N . ARG A 1 139 ? -51.632 -2.577 11.638 1.00 63.62 139 ARG A N 1
ATOM 1058 C CA . ARG A 1 139 ? -52.808 -3.364 11.238 1.00 63.62 139 ARG A CA 1
ATOM 1059 C C . ARG A 1 139 ? -53.504 -2.818 9.988 1.00 63.62 139 ARG A C 1
ATOM 1061 O O . ARG A 1 139 ? -54.352 -3.508 9.435 1.00 63.62 139 ARG A O 1
ATOM 1068 N N . GLY A 1 140 ? -53.161 -1.601 9.564 1.00 58.56 140 GLY A N 1
ATOM 1069 C CA . GLY A 1 140 ? -53.722 -0.944 8.384 1.00 58.56 140 GLY A CA 1
ATOM 1070 C C . GLY A 1 140 ? -53.036 -1.299 7.064 1.00 58.56 140 GLY A C 1
ATOM 1071 O O . GLY A 1 140 ? -53.620 -1.026 6.026 1.00 58.56 140 GLY A O 1
ATOM 1072 N N . ASP A 1 141 ? -51.852 -1.923 7.098 1.00 57.19 141 ASP A N 1
ATOM 1073 C CA . ASP A 1 141 ? -51.035 -2.192 5.896 1.00 57.19 141 ASP A CA 1
ATOM 1074 C C . ASP A 1 141 ? -50.726 -3.691 5.680 1.00 57.19 141 ASP A C 1
ATOM 1076 O O . ASP A 1 141 ? -49.864 -4.066 4.894 1.00 57.19 141 ASP A O 1
ATOM 1080 N N . GLY A 1 142 ? -51.412 -4.578 6.411 1.00 57.22 142 GLY A N 1
ATOM 1081 C CA . GLY A 1 142 ? -51.143 -6.025 6.409 1.00 57.22 142 GLY A CA 1
ATOM 1082 C C . GLY A 1 142 ? -52.389 -6.906 6.353 1.00 57.22 142 GLY A C 1
ATOM 1083 O O . GLY A 1 142 ? -52.363 -8.034 6.841 1.00 57.22 142 GLY A O 1
ATOM 1084 N N . GLY A 1 143 ? -53.495 -6.389 5.823 1.00 53.16 143 GLY A N 1
ATOM 1085 C CA . GLY A 1 143 ? -54.765 -7.107 5.792 1.00 53.16 143 GLY A CA 1
ATOM 1086 C C . GLY A 1 143 ? -55.630 -6.735 4.601 1.00 53.16 143 GLY A C 1
ATOM 1087 O O . GLY A 1 143 ? -56.760 -6.301 4.802 1.00 53.16 143 GLY A O 1
ATOM 1088 N N . GLU A 1 144 ? -55.116 -6.921 3.386 1.00 48.94 144 GLU A N 1
ATOM 1089 C CA . GLU A 1 144 ? -55.998 -7.286 2.275 1.00 48.94 144 GLU A CA 1
ATOM 1090 C C . GLU A 1 144 ? -56.105 -8.824 2.224 1.00 48.94 144 GLU A C 1
ATOM 1092 O O . GLU A 1 144 ? -55.075 -9.496 2.355 1.00 48.94 144 GLU A O 1
ATOM 1097 N N . PRO A 1 145 ? -57.325 -9.389 2.136 1.00 55.03 145 PRO A N 1
ATOM 1098 C CA . PRO A 1 145 ? -57.541 -10.814 1.886 1.00 55.03 145 PRO A CA 1
ATOM 1099 C C . PRO A 1 145 ? -57.125 -11.243 0.473 1.00 55.03 145 PRO A C 1
ATOM 1101 O O . PRO A 1 145 ? -57.210 -10.411 -0.458 1.00 55.03 145 PRO A O 1
#

Foldseek 3Di:
DVVVVLVVLVPDPDDDPPVVVVVNVVVVLLCVLVVLQVVLVVLLVVQPCPDPDGPVVSNVSSVVSNVVSVVSVCCVVVVDDPVVVVVVVVVVVVVVVVVVVVVVVVVVVVVPPDPDPPPPPQDPVRVVVVVVVCCCVVVVPPDDD

Mean predicted aligned error: 18.83 Å